Protein AF-A0A2V6UBT3-F1 (afdb_monomer_lite)

Foldseek 3Di:
DDPPDPADPDPVVCPPCVCVPDPVSVCRVCVVVVDDAQPPVHDDWPLSVVLVVVCLVVVLVCCCPPVVDDNVVSVVVSVVVSVVSVVPPDGD

Sequence (92 aa):
QSWGQMVPAFEKLRRDPYWQKNPSYKAVLEAPSHAHTPGYPGPLTPAAAEVVATNVLTDLCARVIVEGWDVERALEEADKRIRDIYATVPSR

Structure (mmCIF, N/CA/C/O backbone):
data_AF-A0A2V6UBT3-F1
#
_entry.id   AF-A0A2V6UBT3-F1
#
loop_
_atom_site.group_PDB
_atom_site.id
_atom_site.type_symbol
_atom_site.label_atom_id
_atom_site.label_alt_id
_atom_site.label_comp_id
_atom_site.label_asym_id
_atom_site.label_entity_id
_atom_site.label_seq_id
_atom_site.pdbx_PDB_ins_code
_atom_site.Cartn_x
_atom_site.Cartn_y
_atom_site.Cartn_z
_atom_site.occupancy
_atom_site.B_iso_or_equiv
_atom_site.auth_seq_id
_atom_site.auth_comp_id
_atom_site.auth_asym_id
_atom_site.auth_atom_id
_atom_site.pdbx_PDB_model_num
ATOM 1 N N . GLN A 1 1 ? 8.682 -13.725 -25.320 1.00 46.19 1 GLN A N 1
ATOM 2 C CA . GLN A 1 1 ? 8.156 -12.394 -25.695 1.00 46.19 1 GLN A CA 1
ATOM 3 C C . GLN A 1 1 ? 7.381 -11.855 -24.495 1.00 46.19 1 GLN A C 1
ATOM 5 O O . GLN A 1 1 ? 6.740 -12.658 -23.834 1.00 46.19 1 GLN A O 1
ATOM 10 N N . SER A 1 2 ? 7.478 -10.565 -24.166 1.00 50.25 2 SER A N 1
ATOM 11 C CA . SER A 1 2 ? 6.823 -9.938 -22.999 1.00 50.25 2 SER A CA 1
ATOM 12 C C . SER A 1 2 ? 5.836 -8.853 -23.445 1.00 50.25 2 SER A C 1
ATOM 14 O O . SER A 1 2 ? 6.005 -7.673 -23.138 1.00 50.25 2 SER A O 1
ATOM 16 N N . TRP A 1 3 ? 4.841 -9.235 -24.241 1.00 47.00 3 TRP A N 1
ATOM 17 C CA . TRP A 1 3 ? 3.785 -8.311 -24.649 1.00 47.00 3 TRP A CA 1
ATOM 18 C C . TRP A 1 3 ? 2.932 -7.913 -23.433 1.00 47.00 3 TRP A C 1
ATOM 20 O O . TRP A 1 3 ? 2.546 -8.773 -22.646 1.00 47.00 3 TRP A O 1
ATOM 30 N N . GLY A 1 4 ? 2.677 -6.612 -23.263 1.00 61.69 4 GLY A N 1
ATOM 31 C CA . GLY A 1 4 ? 1.796 -6.075 -22.214 1.00 61.69 4 GLY A CA 1
ATOM 32 C C . GLY A 1 4 ? 2.413 -5.899 -20.821 1.00 61.69 4 GLY A C 1
ATOM 33 O O . GLY A 1 4 ? 1.701 -5.535 -19.891 1.00 61.69 4 GLY A O 1
ATOM 34 N N . GLN A 1 5 ? 3.716 -6.135 -20.644 1.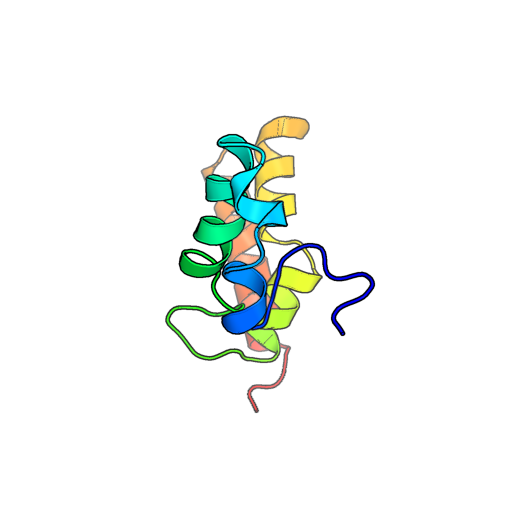00 65.69 5 GLN A N 1
ATOM 35 C CA . GLN A 1 5 ? 4.393 -5.858 -19.372 1.00 65.69 5 GLN A CA 1
ATOM 36 C C . GLN A 1 5 ? 4.764 -4.370 -19.278 1.00 65.69 5 GLN A C 1
ATOM 38 O O . GLN A 1 5 ? 5.415 -3.843 -20.178 1.00 65.69 5 GLN A O 1
ATOM 43 N N . MET A 1 6 ? 4.386 -3.708 -18.178 1.00 68.25 6 MET A N 1
ATOM 44 C CA . MET A 1 6 ? 4.747 -2.304 -17.917 1.00 68.25 6 MET A CA 1
ATOM 45 C C . MET A 1 6 ? 6.266 -2.126 -17.737 1.00 68.25 6 MET A C 1
ATOM 47 O O . MET A 1 6 ? 6.821 -1.097 -18.113 1.00 68.25 6 MET A O 1
ATOM 51 N N . VAL A 1 7 ? 6.943 -3.154 -17.210 1.00 77.06 7 VAL A N 1
ATOM 52 C CA . VAL A 1 7 ? 8.395 -3.205 -16.997 1.00 77.06 7 VAL A CA 1
ATOM 53 C C . VAL A 1 7 ? 8.962 -4.576 -17.387 1.00 77.06 7 VAL A C 1
ATOM 55 O O . VAL A 1 7 ? 8.269 -5.588 -17.265 1.00 77.06 7 VAL A O 1
ATOM 58 N N . PRO A 1 8 ? 10.217 -4.662 -17.860 1.00 81.81 8 PRO A N 1
ATOM 59 C CA . PRO A 1 8 ? 10.817 -5.922 -18.281 1.00 81.81 8 PRO A CA 1
ATOM 60 C C . PRO A 1 8 ? 11.141 -6.789 -17.055 1.00 81.81 8 PRO A C 1
ATOM 62 O O . PRO A 1 8 ? 12.155 -6.603 -16.377 1.00 81.81 8 PRO A O 1
ATOM 65 N N . ALA A 1 9 ? 10.276 -7.769 -16.784 1.00 76.56 9 ALA A N 1
ATOM 66 C CA . ALA A 1 9 ? 10.433 -8.695 -15.661 1.00 76.56 9 ALA A CA 1
ATOM 67 C C . ALA A 1 9 ? 11.684 -9.585 -15.787 1.00 76.56 9 ALA A C 1
ATOM 69 O O . ALA A 1 9 ? 12.305 -9.940 -14.788 1.00 76.56 9 ALA A O 1
ATOM 70 N N . PHE A 1 10 ? 12.081 -9.925 -17.017 1.00 82.38 10 PHE A N 1
ATOM 71 C CA . PHE A 1 10 ? 13.245 -10.769 -17.276 1.00 82.38 10 PHE A CA 1
ATOM 72 C C . PHE A 1 10 ? 14.501 -9.936 -17.524 1.00 82.38 10 PHE A C 1
ATOM 74 O O . PHE A 1 10 ? 14.507 -9.038 -18.366 1.00 82.38 10 PHE A O 1
ATOM 81 N N . GLU A 1 11 ? 15.599 -10.318 -16.873 1.00 81.25 11 GLU A N 1
ATOM 82 C CA . GLU A 1 11 ? 16.897 -9.636 -16.948 1.00 81.25 11 GLU A CA 1
ATOM 83 C C . GLU A 1 11 ? 17.383 -9.409 -18.388 1.00 81.25 11 GLU A C 1
ATOM 85 O O . GLU A 1 11 ? 17.852 -8.329 -18.737 1.00 81.25 11 GLU A O 1
ATOM 90 N N . LYS A 1 12 ? 17.194 -10.394 -19.276 1.00 84.81 12 LYS A N 1
ATOM 91 C CA . LYS A 1 12 ? 17.573 -10.266 -20.693 1.00 84.81 12 LYS A CA 1
ATOM 92 C C . LYS A 1 12 ? 16.859 -9.104 -21.394 1.00 84.81 12 LYS A C 1
ATOM 94 O O . LYS A 1 12 ? 17.442 -8.471 -22.265 1.00 84.81 12 LYS A O 1
ATOM 99 N N . LEU A 1 13 ? 15.612 -8.827 -21.019 1.00 84.44 13 LEU A N 1
ATOM 100 C CA . LEU A 1 13 ? 14.789 -7.788 -21.637 1.00 84.44 13 LEU A CA 1
ATOM 101 C C . LEU A 1 13 ? 15.104 -6.392 -21.095 1.00 84.44 13 LEU A C 1
ATOM 103 O O . LEU A 1 13 ? 14.856 -5.410 -21.786 1.00 84.44 13 LEU A O 1
ATOM 107 N N . ARG A 1 14 ? 15.702 -6.291 -19.901 1.00 83.31 14 ARG A N 1
ATOM 108 C CA . ARG A 1 14 ? 16.221 -5.020 -19.361 1.00 83.31 14 ARG A CA 1
ATOM 109 C C . ARG A 1 14 ? 17.379 -4.465 -20.189 1.00 83.31 14 ARG A C 1
ATOM 111 O O . ARG A 1 14 ? 17.610 -3.263 -20.193 1.00 83.31 14 ARG A O 1
ATOM 118 N N . ARG A 1 15 ? 18.092 -5.338 -20.908 1.00 85.75 15 ARG A N 1
ATOM 119 C CA . ARG A 1 15 ? 19.225 -4.987 -21.781 1.00 85.75 15 ARG A CA 1
ATOM 120 C C . ARG A 1 15 ? 18.805 -4.620 -23.205 1.00 85.75 15 ARG A C 1
ATOM 122 O O . ARG A 1 15 ? 19.672 -4.368 -24.036 1.00 85.75 15 ARG A O 1
ATOM 129 N N . ASP A 1 16 ? 17.505 -4.627 -23.505 1.00 87.38 16 ASP A N 1
ATOM 130 C CA . ASP A 1 16 ? 17.018 -4.264 -24.833 1.00 87.38 16 ASP A CA 1
ATOM 131 C C . ASP A 1 16 ? 17.404 -2.807 -25.168 1.00 87.38 16 ASP A C 1
ATOM 133 O O . ASP A 1 16 ? 17.222 -1.926 -24.318 1.00 87.38 16 ASP A O 1
ATOM 137 N N . PRO A 1 17 ? 17.904 -2.520 -26.389 1.00 88.94 17 PRO A N 1
ATOM 138 C CA . PRO A 1 17 ? 18.251 -1.164 -26.812 1.00 88.94 17 PRO A CA 1
ATOM 139 C C . PRO A 1 17 ? 17.120 -0.148 -26.634 1.00 88.94 17 PRO A C 1
ATOM 141 O O . PRO A 1 17 ? 17.390 1.040 -26.478 1.00 88.94 17 PRO A O 1
ATOM 144 N N . TYR A 1 18 ? 15.859 -0.593 -26.630 1.00 86.19 18 TYR A N 1
ATOM 145 C CA . TYR A 1 18 ? 14.697 0.231 -26.315 1.00 86.19 18 TYR A CA 1
ATOM 146 C C . TYR A 1 18 ? 14.862 1.019 -25.010 1.00 86.19 18 TYR A C 1
ATOM 148 O O . TYR A 1 18 ? 14.615 2.225 -24.996 1.00 86.19 18 TYR A O 1
ATOM 156 N N . TRP A 1 19 ? 15.346 0.378 -23.942 1.00 86.44 19 TRP A N 1
ATOM 157 C CA . TRP A 1 19 ? 15.486 1.010 -22.627 1.00 86.44 19 TRP A CA 1
ATOM 158 C C . TRP A 1 19 ? 16.629 2.028 -22.554 1.00 86.44 19 TRP A C 1
ATOM 160 O O . TRP A 1 19 ? 16.678 2.817 -21.618 1.00 86.44 19 TRP A O 1
ATOM 170 N N . GLN A 1 20 ? 17.512 2.056 -23.556 1.00 84.94 20 GLN A N 1
ATOM 171 C CA . GLN A 1 20 ? 18.615 3.017 -23.658 1.00 84.94 20 GLN A CA 1
ATOM 172 C C . GLN A 1 20 ? 18.260 4.247 -24.509 1.00 84.94 20 GLN A C 1
ATOM 174 O O . GLN A 1 20 ? 19.048 5.184 -24.598 1.00 84.94 20 GLN A O 1
ATOM 179 N N . LYS A 1 21 ? 17.074 4.274 -25.139 1.00 89.12 21 LYS A N 1
ATOM 180 C CA . LYS A 1 21 ? 16.648 5.372 -26.028 1.00 89.12 21 LYS A CA 1
ATOM 181 C C . LYS A 1 21 ? 16.364 6.683 -25.295 1.00 89.12 21 LYS A C 1
ATOM 183 O O . LYS A 1 21 ? 16.385 7.736 -25.924 1.00 89.12 21 LYS A O 1
ATOM 188 N N . ASN A 1 22 ? 16.053 6.622 -24.000 1.00 87.19 22 ASN A N 1
ATOM 189 C CA . ASN A 1 22 ? 15.718 7.790 -23.195 1.00 87.19 22 ASN A CA 1
ATOM 190 C C . ASN A 1 22 ? 16.300 7.645 -21.777 1.00 87.19 22 ASN A C 1
ATOM 192 O O . ASN A 1 22 ? 15.979 6.665 -21.103 1.00 87.19 22 ASN A O 1
ATOM 196 N N . PRO A 1 23 ? 17.084 8.621 -21.280 1.00 87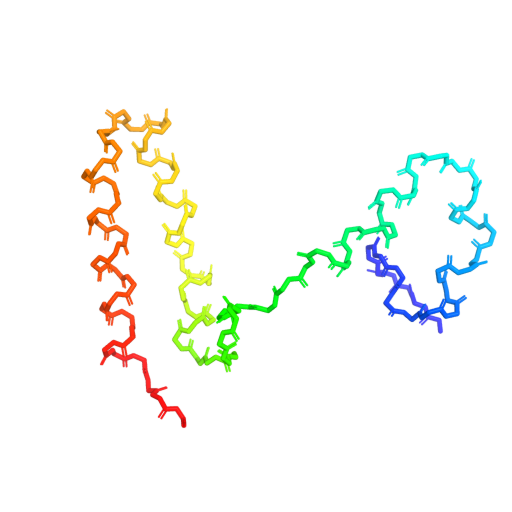.06 23 PRO A N 1
ATOM 197 C CA . PRO A 1 23 ? 17.587 8.623 -19.906 1.00 87.06 23 PRO A CA 1
ATOM 198 C C . PRO A 1 23 ? 16.504 8.427 -18.832 1.00 87.06 23 PRO A C 1
ATOM 200 O O . PRO A 1 23 ? 16.764 7.787 -17.815 1.00 87.06 23 PRO A O 1
ATOM 203 N N . SER A 1 24 ? 15.276 8.907 -19.059 1.00 86.94 24 SER A N 1
ATOM 204 C CA . SER A 1 24 ? 14.148 8.739 -18.130 1.00 86.94 24 SER A CA 1
ATOM 205 C C . SER A 1 24 ? 13.747 7.276 -17.912 1.00 86.94 24 SER A C 1
ATOM 207 O O . SER A 1 24 ? 13.160 6.948 -16.884 1.00 86.94 24 SER A O 1
ATOM 209 N N . TYR A 1 25 ? 14.083 6.372 -18.835 1.00 87.31 25 TYR A N 1
ATOM 210 C CA . TYR A 1 25 ? 13.795 4.942 -18.698 1.00 87.31 25 TYR A CA 1
ATOM 211 C C . TYR A 1 25 ? 14.662 4.247 -17.648 1.00 87.31 25 TYR A C 1
ATOM 213 O O . TYR A 1 25 ? 14.289 3.181 -17.159 1.00 87.31 25 TYR A O 1
ATOM 221 N N . LYS A 1 26 ? 15.772 4.865 -17.235 1.00 85.56 26 LYS A N 1
ATOM 222 C CA . LYS A 1 26 ? 16.621 4.342 -16.163 1.00 85.56 26 LYS A CA 1
ATOM 223 C C . LYS A 1 26 ? 15.850 4.187 -14.848 1.00 85.56 26 LYS A C 1
ATOM 225 O O . LYS A 1 26 ? 15.935 3.134 -14.227 1.00 85.56 26 LYS A O 1
ATOM 230 N N . ALA A 1 27 ? 15.012 5.165 -14.497 1.00 85.75 27 ALA A N 1
ATOM 231 C CA . ALA A 1 27 ? 14.181 5.105 -13.292 1.00 85.75 27 ALA A CA 1
ATOM 232 C C . ALA A 1 27 ? 13.206 3.912 -13.313 1.00 85.75 27 ALA A C 1
ATOM 234 O O . ALA A 1 27 ? 12.974 3.267 -12.294 1.00 85.75 27 ALA A O 1
ATOM 235 N N . VAL A 1 28 ? 12.678 3.570 -14.492 1.00 85.62 28 VAL A N 1
ATOM 236 C CA . VAL A 1 28 ? 11.779 2.421 -14.681 1.00 85.62 28 VAL A CA 1
ATOM 237 C C . VAL A 1 28 ? 12.513 1.093 -14.460 1.00 85.62 28 VAL A C 1
ATOM 239 O O . VAL A 1 28 ? 11.939 0.157 -13.908 1.00 85.62 28 VAL A O 1
ATOM 242 N N . LEU A 1 29 ? 13.784 1.008 -14.864 1.00 86.69 29 LEU A N 1
ATOM 243 C CA . LEU A 1 29 ? 14.626 -0.169 -14.628 1.00 86.69 29 LEU A CA 1
ATOM 244 C C . LEU A 1 29 ? 15.093 -0.290 -13.169 1.00 86.69 29 LEU A C 1
ATOM 246 O O . LEU A 1 29 ? 15.310 -1.406 -12.700 1.00 86.69 29 LEU A O 1
ATOM 250 N N . GLU A 1 30 ? 15.242 0.830 -12.461 1.00 87.12 30 GLU A N 1
ATOM 251 C CA . GLU A 1 30 ? 15.680 0.878 -11.060 1.00 87.12 30 GLU A CA 1
ATOM 252 C C . GLU A 1 30 ? 14.541 0.601 -10.070 1.00 87.12 30 GLU A C 1
ATOM 254 O O . GLU A 1 30 ? 14.762 -0.053 -9.050 1.00 87.12 30 GLU A O 1
ATOM 259 N N . ALA A 1 31 ? 13.312 1.026 -10.380 1.00 85.44 31 ALA A N 1
ATOM 260 C CA . ALA A 1 31 ? 12.157 0.906 -9.487 1.00 85.44 31 ALA A CA 1
ATOM 261 C C . ALA A 1 31 ? 11.930 -0.508 -8.902 1.00 85.44 31 ALA A C 1
ATOM 263 O O . ALA A 1 31 ? 11.688 -0.608 -7.697 1.00 85.44 31 ALA A O 1
ATOM 264 N N . PRO A 1 32 ? 12.067 -1.616 -9.663 1.00 83.88 32 PRO A N 1
ATOM 265 C CA . PRO A 1 32 ? 11.900 -2.960 -9.113 1.00 83.88 32 PRO A CA 1
ATOM 266 C C . PRO A 1 32 ? 12.896 -3.325 -8.006 1.00 83.88 32 PRO A C 1
ATOM 268 O O . PRO A 1 32 ? 12.603 -4.218 -7.221 1.00 83.88 32 PRO A O 1
ATOM 271 N N . SER A 1 33 ? 14.058 -2.664 -7.925 1.00 84.94 33 SER A N 1
ATOM 272 C CA . SER A 1 33 ? 15.044 -2.924 -6.863 1.00 84.94 33 SER A CA 1
ATOM 273 C C . SER A 1 33 ? 14.610 -2.391 -5.492 1.00 84.94 33 SER A C 1
ATOM 275 O O . SER A 1 33 ? 15.116 -2.845 -4.470 1.00 84.94 33 SER A O 1
ATOM 277 N N . HIS A 1 34 ? 13.640 -1.474 -5.477 1.00 86.94 34 HIS A N 1
ATOM 278 C CA . HIS A 1 34 ? 13.026 -0.905 -4.277 1.00 86.94 34 HIS A CA 1
ATOM 279 C C . HIS A 1 34 ? 11.632 -1.483 -3.993 1.00 86.94 34 HIS A C 1
ATOM 281 O O . HIS A 1 34 ? 10.998 -1.124 -3.003 1.00 86.94 34 HIS A O 1
ATOM 287 N N . ALA A 1 35 ? 11.126 -2.349 -4.875 1.00 85.12 35 ALA A N 1
ATOM 288 C CA . ALA A 1 35 ? 9.821 -2.961 -4.715 1.00 85.12 35 ALA A CA 1
ATOM 289 C C . ALA A 1 35 ? 9.909 -4.148 -3.752 1.00 85.12 35 ALA A C 1
ATOM 291 O O . ALA A 1 35 ? 10.742 -5.042 -3.909 1.00 85.12 35 ALA A O 1
ATOM 292 N N . HIS A 1 36 ? 8.997 -4.184 -2.787 1.00 89.44 36 HIS A N 1
ATOM 293 C CA . HIS A 1 36 ? 8.889 -5.269 -1.824 1.00 89.44 36 HIS A CA 1
ATOM 294 C C . HIS A 1 36 ? 7.498 -5.893 -1.870 1.00 89.44 36 HIS A C 1
ATOM 296 O O . HIS A 1 36 ? 6.508 -5.239 -2.199 1.00 89.44 36 HIS A O 1
ATOM 302 N N . THR A 1 37 ? 7.424 -7.180 -1.539 1.00 88.31 37 THR A N 1
ATOM 303 C CA . THR A 1 37 ? 6.143 -7.867 -1.375 1.00 88.31 37 THR A CA 1
ATOM 304 C C . THR A 1 37 ? 5.404 -7.341 -0.142 1.00 88.31 37 THR A C 1
ATOM 306 O O . THR A 1 37 ? 6.059 -6.941 0.829 1.00 88.31 37 THR A O 1
ATOM 309 N N . PRO A 1 38 ? 4.059 -7.403 -0.124 1.00 87.56 38 PRO A N 1
ATOM 310 C CA . PRO A 1 38 ? 3.287 -7.151 1.088 1.00 87.56 38 PRO A CA 1
ATOM 311 C C . PRO A 1 38 ? 3.828 -7.983 2.260 1.00 87.56 38 PRO A C 1
ATOM 313 O O . PRO A 1 38 ? 4.003 -9.193 2.122 1.00 87.56 38 PRO A O 1
ATOM 316 N N . GLY A 1 39 ? 4.132 -7.331 3.385 1.00 87.06 39 GLY A N 1
ATOM 317 C CA . GLY A 1 39 ? 4.667 -7.975 4.592 1.00 87.06 39 GLY A CA 1
ATOM 318 C C . GLY A 1 39 ? 6.172 -7.817 4.833 1.00 87.06 39 GLY A C 1
ATOM 319 O O . GLY A 1 39 ? 6.624 -8.169 5.918 1.00 87.06 39 GLY A O 1
ATOM 320 N N . TYR A 1 40 ? 6.947 -7.256 3.893 1.00 90.50 40 TYR A N 1
ATOM 321 C CA . TYR A 1 40 ? 8.382 -6.992 4.098 1.00 90.50 40 TYR A CA 1
ATOM 322 C C . TYR A 1 40 ? 8.651 -6.147 5.367 1.00 90.50 40 TYR A C 1
ATOM 324 O O . TYR A 1 40 ? 7.918 -5.187 5.609 1.00 90.50 40 TYR A O 1
ATOM 332 N N . PRO A 1 41 ? 9.700 -6.446 6.167 1.00 91.81 41 PRO A N 1
ATOM 333 C CA . PRO A 1 41 ? 10.733 -7.472 5.957 1.00 91.81 41 PRO A CA 1
ATOM 334 C C . PRO A 1 41 ? 10.324 -8.896 6.369 1.00 91.81 41 PRO A C 1
ATOM 336 O O . PRO A 1 41 ? 11.133 -9.817 6.269 1.00 91.81 41 PRO A O 1
ATOM 339 N N . GLY A 1 42 ? 9.092 -9.086 6.837 1.00 88.81 42 GLY A N 1
ATOM 340 C CA . GLY A 1 42 ? 8.512 -10.390 7.142 1.00 88.81 42 GLY A CA 1
ATOM 341 C C . GLY A 1 42 ? 7.987 -11.142 5.907 1.00 88.81 42 GLY A C 1
ATOM 342 O O . GLY A 1 42 ? 8.155 -10.701 4.765 1.00 88.81 42 GLY A O 1
ATOM 343 N N . PRO A 1 43 ? 7.361 -12.313 6.122 1.00 89.19 43 PRO A N 1
ATOM 344 C CA . PRO A 1 43 ? 6.813 -13.126 5.044 1.00 89.19 43 PRO A CA 1
ATOM 345 C C . PRO A 1 43 ? 5.564 -12.495 4.417 1.00 89.19 43 PRO A C 1
ATOM 347 O O . PRO A 1 43 ? 4.791 -11.801 5.077 1.00 89.19 43 PRO A O 1
ATOM 350 N N . LEU A 1 44 ? 5.315 -12.833 3.150 1.00 90.94 44 LEU A N 1
ATOM 351 C CA . LEU A 1 44 ? 4.014 -12.609 2.526 1.00 90.94 44 LEU A CA 1
ATOM 352 C C . LEU A 1 44 ? 2.981 -13.545 3.167 1.00 90.94 44 LEU A C 1
ATOM 354 O O . LEU A 1 44 ? 2.998 -14.754 2.930 1.00 90.94 44 LEU A O 1
ATOM 358 N N . THR A 1 45 ? 2.074 -12.982 3.962 1.00 93.56 45 THR A N 1
ATOM 359 C CA . THR A 1 45 ? 0.951 -13.699 4.582 1.00 93.56 45 THR A CA 1
ATOM 360 C C . THR A 1 45 ? -0.383 -13.261 3.969 1.00 93.56 45 THR A C 1
ATOM 362 O O . THR A 1 45 ? -0.460 -12.172 3.392 1.00 93.56 45 THR A O 1
ATOM 365 N N . PRO A 1 46 ? -1.460 -14.062 4.105 1.00 94.69 46 PRO A N 1
ATOM 366 C CA . PRO A 1 46 ? -2.799 -13.627 3.710 1.00 94.69 46 PRO A CA 1
ATOM 367 C C . PRO A 1 46 ? -3.216 -12.313 4.386 1.00 94.69 46 PRO A C 1
ATOM 369 O O . PRO A 1 46 ? -3.734 -11.429 3.716 1.00 94.69 46 PRO A O 1
ATOM 372 N N . ALA A 1 47 ? -2.907 -12.139 5.676 1.00 95.31 47 ALA A N 1
ATOM 373 C CA . ALA A 1 47 ? -3.189 -10.901 6.403 1.00 95.31 47 ALA A CA 1
ATOM 374 C C . ALA A 1 47 ? -2.400 -9.701 5.845 1.00 95.31 47 ALA A C 1
ATOM 376 O O . ALA A 1 47 ? -2.965 -8.630 5.637 1.00 95.31 47 ALA A O 1
ATOM 377 N N . ALA A 1 48 ? -1.109 -9.876 5.536 1.00 94.38 48 ALA A N 1
ATOM 378 C CA . ALA A 1 48 ? -0.301 -8.820 4.924 1.00 94.38 48 ALA A CA 1
ATOM 379 C C . ALA A 1 48 ? -0.828 -8.416 3.537 1.00 94.38 48 ALA A C 1
ATOM 381 O O . ALA A 1 48 ? -0.830 -7.232 3.200 1.00 94.38 48 ALA A O 1
ATOM 382 N N . ALA A 1 49 ? -1.290 -9.385 2.740 1.00 94.56 49 ALA A N 1
ATOM 383 C CA . ALA A 1 49 ? -1.929 -9.115 1.456 1.00 94.56 49 ALA A CA 1
ATOM 384 C C . ALA A 1 49 ? -3.263 -8.369 1.630 1.00 94.56 49 ALA A C 1
ATOM 386 O O . ALA A 1 49 ? -3.522 -7.421 0.892 1.00 94.56 49 ALA A O 1
ATOM 387 N N . GLU A 1 50 ? -4.066 -8.744 2.627 1.00 95.62 50 GLU A N 1
ATOM 388 C CA . GLU A 1 50 ? -5.361 -8.119 2.916 1.00 95.62 50 GLU A CA 1
ATOM 389 C C . GLU A 1 50 ? -5.223 -6.642 3.316 1.00 95.62 50 GLU A C 1
ATOM 391 O O . GLU A 1 50 ? -5.984 -5.804 2.835 1.00 95.62 50 GLU A O 1
ATOM 396 N N . VAL A 1 51 ? -4.210 -6.281 4.117 1.00 96.06 51 VAL A N 1
ATOM 397 C CA . VAL A 1 51 ? -3.926 -4.872 4.470 1.00 96.06 51 VAL A CA 1
ATOM 398 C C . VAL A 1 51 ? -3.720 -4.006 3.223 1.00 96.06 51 VAL A C 1
ATOM 400 O O . VAL A 1 51 ? -4.214 -2.879 3.157 1.00 96.06 51 VAL A O 1
ATOM 403 N N . VAL A 1 52 ? -3.004 -4.530 2.222 1.00 95.06 52 VAL A N 1
ATOM 404 C CA . VAL A 1 52 ? -2.782 -3.827 0.951 1.00 95.06 52 VAL A CA 1
ATOM 405 C C . VAL A 1 52 ? -4.056 -3.821 0.106 1.00 95.06 52 VAL A C 1
ATOM 407 O O . VAL A 1 52 ? -4.420 -2.779 -0.430 1.00 95.06 52 VAL A O 1
ATOM 410 N N . ALA A 1 53 ? -4.759 -4.953 0.012 1.00 95.19 53 ALA A N 1
ATOM 411 C CA . ALA A 1 53 ? -5.962 -5.096 -0.811 1.00 95.19 53 ALA A CA 1
ATOM 412 C C . ALA A 1 53 ? -7.122 -4.199 -0.345 1.00 95.19 53 ALA A C 1
ATOM 414 O O . ALA A 1 53 ? -7.915 -3.730 -1.161 1.00 95.19 53 ALA A O 1
ATOM 415 N N . THR A 1 54 ? -7.198 -3.932 0.959 1.00 96.12 54 THR A N 1
ATOM 416 C CA . THR A 1 54 ? -8.220 -3.081 1.587 1.00 96.12 54 THR A CA 1
ATOM 417 C C . THR A 1 54 ? -7.798 -1.620 1.729 1.00 96.12 54 THR A C 1
ATOM 419 O O . THR A 1 54 ? -8.528 -0.833 2.327 1.00 96.12 54 THR A O 1
ATOM 422 N N . ASN A 1 55 ? -6.652 -1.241 1.153 1.00 97.00 55 ASN A N 1
ATOM 423 C CA . ASN A 1 55 ? -6.174 0.139 1.050 1.00 97.00 55 ASN A CA 1
ATOM 424 C C . ASN A 1 55 ? -5.999 0.874 2.393 1.00 97.00 55 ASN A C 1
ATOM 426 O O . ASN A 1 55 ? -6.045 2.100 2.417 1.00 97.00 55 ASN A O 1
ATOM 430 N N . VAL A 1 56 ? -5.740 0.170 3.505 1.00 97.50 56 VAL A N 1
ATOM 431 C CA . VAL A 1 56 ? -5.676 0.788 4.850 1.00 97.50 56 VAL A CA 1
ATOM 432 C C . VAL A 1 56 ? -4.697 1.970 4.910 1.00 97.50 56 VAL A C 1
ATOM 434 O O . VAL A 1 56 ? -5.012 3.018 5.466 1.00 97.50 56 VAL A O 1
ATOM 437 N N . LEU A 1 57 ? -3.517 1.837 4.295 1.00 95.94 57 LEU A N 1
ATOM 438 C CA . LEU A 1 57 ? -2.509 2.906 4.286 1.00 95.94 57 LEU A CA 1
ATOM 439 C C . LEU A 1 57 ? -2.873 4.066 3.346 1.00 95.94 57 LEU A C 1
ATOM 441 O O . LEU A 1 57 ? -2.515 5.211 3.608 1.00 95.94 57 LEU A O 1
ATOM 445 N N . THR A 1 58 ? -3.584 3.788 2.253 1.00 97.25 58 THR A N 1
ATOM 446 C CA . THR A 1 58 ? -4.092 4.836 1.358 1.00 97.25 58 THR A CA 1
ATOM 447 C C . THR A 1 58 ? -5.200 5.629 2.042 1.00 97.25 58 THR A C 1
ATOM 449 O O . THR A 1 58 ? -5.196 6.858 1.969 1.00 97.25 58 THR A O 1
ATOM 452 N N . ASP A 1 59 ? -6.092 4.941 2.757 1.00 98.12 59 ASP A N 1
ATOM 453 C CA . ASP A 1 59 ? -7.141 5.562 3.561 1.0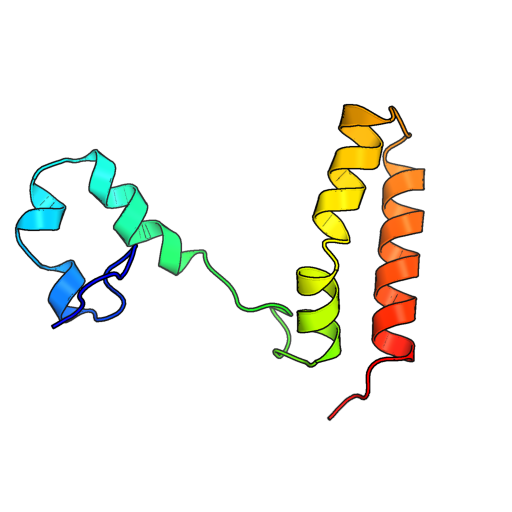0 98.12 59 ASP A CA 1
ATOM 454 C C . ASP A 1 59 ? -6.540 6.465 4.638 1.00 98.12 59 ASP A C 1
ATOM 456 O O . ASP A 1 59 ? -6.986 7.599 4.772 1.00 98.12 59 ASP A O 1
ATOM 460 N N . LEU A 1 60 ? -5.489 6.025 5.345 1.00 98.38 60 LEU A N 1
ATOM 461 C CA . LEU A 1 60 ? -4.773 6.861 6.320 1.00 98.38 60 LEU A CA 1
ATOM 462 C C . LEU A 1 60 ? -4.360 8.205 5.711 1.00 98.38 60 LEU A C 1
ATOM 464 O O . LEU A 1 60 ? -4.638 9.262 6.279 1.00 98.38 60 LEU A O 1
ATOM 468 N N . CYS A 1 61 ? -3.727 8.184 4.535 1.00 98.06 61 CYS A N 1
ATOM 469 C CA . CYS A 1 61 ? -3.321 9.411 3.852 1.00 98.06 61 CYS A CA 1
ATOM 470 C C . CYS A 1 61 ? -4.533 10.275 3.477 1.00 98.06 61 CYS A C 1
ATOM 472 O O . CYS A 1 61 ? -4.484 11.497 3.623 1.00 98.06 61 CYS A O 1
ATOM 474 N N . ALA A 1 62 ? -5.628 9.658 3.027 1.00 98.38 62 ALA A N 1
ATOM 475 C CA . ALA A 1 62 ? -6.860 10.368 2.703 1.00 98.38 62 ALA A CA 1
ATOM 476 C C . ALA A 1 62 ? -7.507 11.013 3.945 1.00 98.38 62 ALA A C 1
ATOM 478 O O . ALA A 1 62 ? -7.929 12.168 3.861 1.00 98.38 62 ALA A O 1
ATOM 479 N N . ARG A 1 63 ? -7.504 10.340 5.108 1.00 98.38 63 ARG A N 1
ATOM 480 C CA . ARG A 1 63 ? -7.985 10.903 6.386 1.00 98.38 63 ARG A CA 1
ATOM 481 C C . ARG A 1 63 ? -7.271 12.208 6.725 1.00 98.38 63 ARG A C 1
ATOM 483 O O . ARG A 1 63 ? -7.907 13.180 7.117 1.00 98.38 63 ARG A O 1
ATOM 490 N N . VAL A 1 64 ? -5.955 12.251 6.540 1.00 98.50 64 VAL A N 1
ATOM 491 C CA . VAL A 1 64 ? -5.163 13.448 6.849 1.00 98.50 64 VAL A CA 1
ATOM 492 C C . VAL A 1 64 ? -5.353 14.529 5.783 1.00 98.50 64 VAL A C 1
ATOM 494 O O . VAL A 1 64 ? -5.682 15.667 6.103 1.00 98.50 64 VAL A O 1
ATOM 497 N N . ILE A 1 65 ? -5.156 14.190 4.507 1.00 98.38 65 ILE A N 1
ATOM 498 C CA . ILE A 1 65 ? -5.064 15.180 3.421 1.00 98.38 65 ILE A CA 1
ATOM 499 C C . ILE A 1 65 ? -6.438 15.724 3.023 1.00 98.38 65 ILE A C 1
ATOM 501 O O . ILE A 1 65 ? -6.571 16.912 2.737 1.00 98.38 65 ILE A O 1
ATOM 505 N N . VAL A 1 66 ? -7.446 14.854 2.959 1.00 98.31 66 VAL A N 1
ATOM 506 C CA . VAL A 1 66 ? -8.780 15.200 2.450 1.00 98.31 66 VAL A CA 1
ATOM 507 C C . VAL A 1 66 ? -9.726 15.525 3.598 1.00 98.31 66 VAL A C 1
ATOM 509 O O . VAL A 1 66 ? -10.459 16.508 3.523 1.00 98.31 66 VAL A O 1
ATOM 512 N N . GLU A 1 67 ? -9.708 14.722 4.662 1.00 97.56 67 GLU A N 1
ATOM 513 C CA . GLU A 1 67 ? -10.644 14.882 5.783 1.00 97.56 67 GLU A CA 1
ATOM 514 C C . GLU A 1 67 ? -10.102 15.765 6.917 1.00 97.56 67 GLU A C 1
ATOM 516 O O . GLU A 1 67 ? -10.848 16.096 7.838 1.00 97.56 67 GLU A O 1
ATOM 521 N N . GLY A 1 68 ? -8.828 16.164 6.860 1.00 98.00 68 GLY A N 1
ATOM 522 C CA . GLY A 1 68 ? -8.218 17.067 7.837 1.00 98.00 68 GLY A CA 1
ATOM 523 C C . GLY A 1 68 ? -8.077 16.473 9.239 1.00 98.00 68 GLY A C 1
ATOM 524 O O . GLY A 1 68 ? -8.072 17.224 10.215 1.00 98.00 68 GLY A O 1
ATOM 525 N N . TRP A 1 69 ? -8.005 15.144 9.365 1.00 98.44 69 TRP A N 1
ATOM 526 C CA . TRP A 1 69 ? -7.724 14.505 10.651 1.00 98.44 69 TRP A CA 1
ATOM 527 C C . TRP A 1 69 ? -6.311 14.845 11.126 1.00 98.44 69 TRP A C 1
ATOM 529 O O . TRP A 1 69 ? -5.395 15.042 10.324 1.00 98.44 69 TRP A O 1
ATOM 539 N N . ASP A 1 70 ? -6.122 14.853 12.445 1.00 98.06 70 ASP A N 1
ATOM 540 C CA . ASP A 1 70 ? -4.784 14.821 13.011 1.00 98.06 70 ASP A CA 1
ATOM 541 C C . ASP A 1 70 ? -4.094 13.483 12.6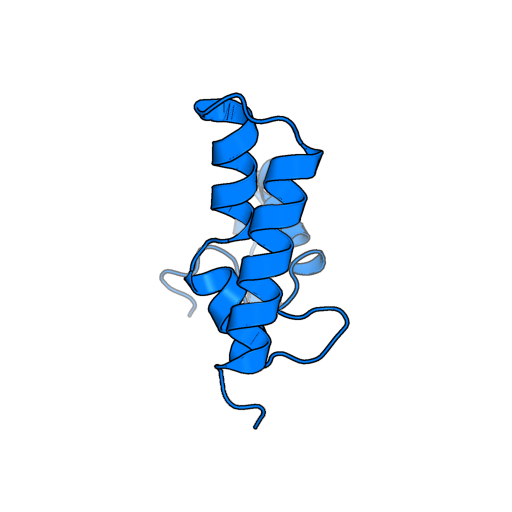86 1.00 98.06 70 ASP A C 1
ATOM 543 O O . ASP A 1 70 ? -4.734 12.438 12.525 1.00 98.06 70 ASP A O 1
ATOM 547 N N . VAL A 1 71 ? -2.768 13.534 12.544 1.00 98.12 71 VAL A N 1
ATOM 548 C CA . VAL A 1 71 ? -1.967 12.386 12.096 1.00 98.12 71 VAL A CA 1
ATOM 549 C C . VAL A 1 71 ? -2.036 11.231 13.095 1.00 98.12 71 VAL A C 1
ATOM 551 O O . VAL A 1 71 ? -2.162 10.085 12.672 1.00 98.12 71 VAL A O 1
ATOM 554 N N . GLU A 1 72 ? -2.000 11.519 14.398 1.00 98.25 72 GLU A N 1
ATOM 555 C CA . GLU A 1 72 ? -2.032 10.498 15.454 1.00 98.25 72 GLU A CA 1
ATOM 556 C C . GLU A 1 72 ? -3.341 9.708 15.423 1.00 98.25 72 GLU A C 1
ATOM 558 O O . GLU A 1 72 ? -3.329 8.483 15.356 1.00 98.25 72 GLU A O 1
ATOM 563 N N . ARG A 1 73 ? -4.483 10.389 15.337 1.00 98.25 73 ARG A N 1
ATOM 564 C CA . ARG A 1 73 ? -5.791 9.744 15.200 1.00 98.25 73 ARG A CA 1
ATOM 565 C C . ARG A 1 73 ? -5.893 8.884 13.941 1.00 98.25 73 ARG A C 1
ATOM 567 O O . ARG A 1 73 ? -6.482 7.804 13.983 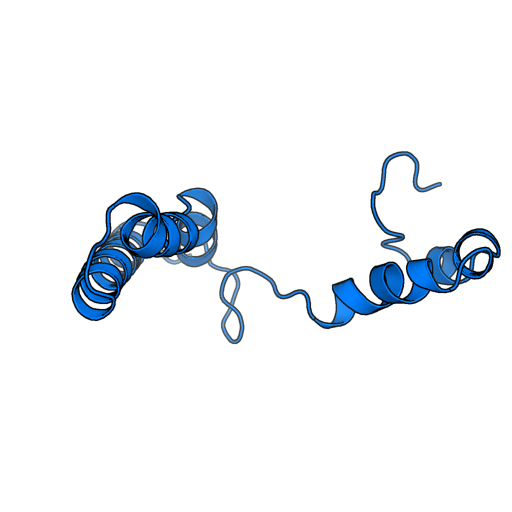1.00 98.25 73 ARG A O 1
ATOM 574 N N . ALA A 1 74 ? -5.375 9.359 12.807 1.00 98.62 74 ALA A N 1
ATOM 575 C CA . ALA A 1 74 ? -5.377 8.579 11.568 1.00 98.62 74 ALA A CA 1
ATOM 576 C C . ALA A 1 74 ? -4.484 7.329 11.685 1.00 98.62 74 ALA A C 1
ATOM 578 O O . ALA A 1 74 ? -4.850 6.263 11.190 1.00 98.62 74 ALA A O 1
ATOM 579 N N . LEU A 1 75 ? -3.347 7.440 12.381 1.00 98.50 75 LEU A N 1
ATOM 580 C CA . LEU A 1 75 ? -2.470 6.311 12.689 1.00 98.50 75 LEU A CA 1
ATOM 581 C C . LEU A 1 75 ? -3.146 5.298 13.617 1.00 98.50 75 LEU A C 1
ATOM 583 O O . LEU A 1 75 ? -3.090 4.105 13.334 1.00 98.50 75 LEU A O 1
ATOM 587 N N . GLU A 1 76 ? -3.810 5.750 14.681 1.00 98.44 76 GLU A N 1
ATOM 588 C CA . GLU A 1 76 ? -4.542 4.881 15.610 1.00 98.44 76 GLU A CA 1
ATOM 589 C C . GLU A 1 76 ? -5.648 4.086 14.900 1.00 98.44 76 GLU A C 1
ATOM 591 O O . GLU A 1 76 ? -5.827 2.891 15.149 1.00 98.44 76 GLU A O 1
ATOM 596 N N . GLU A 1 77 ? -6.380 4.724 13.982 1.00 98.38 77 GLU A N 1
ATOM 597 C CA . GLU A 1 77 ? -7.426 4.063 13.197 1.00 98.38 77 GLU A CA 1
ATOM 598 C C . GLU A 1 77 ? -6.853 3.004 12.248 1.00 98.38 77 GLU A C 1
ATOM 600 O O . GLU A 1 77 ? -7.351 1.872 12.212 1.00 98.38 77 GLU A O 1
ATOM 605 N N . ALA A 1 78 ? -5.776 3.334 11.535 1.00 98.31 78 ALA A N 1
ATOM 606 C CA . ALA A 1 78 ? -5.117 2.408 10.625 1.00 98.31 78 ALA A CA 1
ATOM 607 C C . ALA A 1 78 ? -4.464 1.231 11.366 1.00 98.31 78 ALA A C 1
ATOM 609 O O . ALA A 1 78 ? -4.630 0.084 10.949 1.00 98.31 78 ALA A O 1
ATOM 610 N N . ASP A 1 79 ? -3.761 1.484 12.477 1.00 98.19 79 ASP A N 1
ATOM 611 C CA . ASP A 1 79 ? -3.158 0.444 13.322 1.00 98.19 79 ASP A CA 1
ATOM 612 C C . ASP A 1 79 ? -4.229 -0.512 13.851 1.00 98.19 79 ASP A C 1
ATOM 614 O O . ASP A 1 79 ? -4.077 -1.731 13.738 1.00 98.19 79 ASP A O 1
ATOM 618 N N . LYS A 1 80 ? -5.361 0.020 14.327 1.00 98.31 80 LYS A N 1
ATOM 619 C CA . LYS A 1 80 ? -6.494 -0.807 14.743 1.00 98.31 80 LYS A CA 1
ATOM 620 C C . LYS A 1 80 ? -6.990 -1.698 13.602 1.00 98.31 80 LYS A C 1
ATOM 622 O O . LYS A 1 80 ? -7.106 -2.906 13.791 1.00 98.31 80 LYS A O 1
ATOM 627 N N . ARG A 1 81 ? -7.230 -1.139 12.410 1.00 98.06 81 ARG A N 1
ATOM 628 C CA . ARG A 1 81 ? -7.685 -1.914 11.239 1.00 98.06 81 ARG A CA 1
ATOM 629 C C . ARG A 1 81 ? -6.691 -2.999 10.840 1.00 98.06 81 ARG A C 1
ATOM 631 O O . ARG A 1 81 ? -7.101 -4.115 10.534 1.00 98.06 81 ARG A O 1
ATOM 638 N N . ILE A 1 82 ? -5.394 -2.698 10.870 1.00 96.88 82 ILE A N 1
ATOM 639 C CA . ILE A 1 82 ? -4.344 -3.684 10.595 1.00 96.88 82 ILE A CA 1
ATOM 640 C C . ILE A 1 82 ? -4.411 -4.817 11.622 1.00 96.88 82 ILE A C 1
ATOM 642 O O . ILE A 1 82 ? -4.435 -5.984 11.236 1.00 96.88 82 ILE A O 1
ATOM 646 N N . ARG A 1 83 ? -4.493 -4.508 12.920 1.00 96.94 83 ARG A N 1
ATOM 647 C CA . ARG A 1 83 ? -4.601 -5.531 13.974 1.00 96.94 83 ARG A CA 1
ATOM 648 C C . ARG A 1 83 ? -5.848 -6.395 13.815 1.00 96.94 83 ARG A C 1
ATOM 650 O O . ARG A 1 83 ? -5.745 -7.614 13.933 1.00 96.94 83 ARG A O 1
ATOM 657 N N . ASP A 1 84 ? -6.985 -5.788 13.492 1.00 97.56 84 ASP A N 1
ATOM 658 C CA . ASP A 1 84 ? -8.244 -6.499 13.262 1.00 97.56 84 ASP A CA 1
ATOM 659 C C . ASP A 1 84 ? -8.129 -7.467 12.068 1.00 97.56 84 ASP A C 1
ATOM 661 O O . ASP A 1 84 ? -8.562 -8.619 12.156 1.00 97.56 84 ASP A O 1
ATOM 665 N N . ILE A 1 85 ? -7.470 -7.057 10.977 1.00 96.75 85 ILE A N 1
ATOM 666 C CA . ILE A 1 85 ? -7.167 -7.939 9.837 1.00 96.75 85 ILE A CA 1
ATOM 667 C C . ILE A 1 85 ? -6.297 -9.120 10.282 1.00 96.75 85 ILE A C 1
ATOM 669 O O . ILE A 1 85 ? -6.626 -10.269 10.000 1.00 96.75 85 ILE A O 1
ATOM 673 N N . TYR A 1 86 ? -5.211 -8.869 11.015 1.00 94.75 86 TYR A N 1
ATOM 674 C CA . TYR A 1 86 ? -4.316 -9.936 11.482 1.00 94.75 86 TYR A CA 1
ATOM 675 C C . TYR A 1 86 ? -4.970 -10.884 12.496 1.00 94.75 86 TYR A C 1
ATOM 677 O O . TYR A 1 86 ? -4.563 -12.039 12.593 1.00 94.75 86 TYR A O 1
ATOM 685 N N . ALA A 1 87 ? -5.977 -10.424 13.238 1.00 95.88 87 ALA A N 1
ATOM 686 C CA . ALA A 1 87 ? -6.735 -11.257 14.166 1.00 95.88 87 ALA A CA 1
ATOM 687 C C . ALA A 1 87 ? -7.790 -12.136 13.471 1.00 95.88 87 ALA A C 1
ATOM 689 O O . ALA A 1 87 ? -8.178 -13.170 14.014 1.00 95.88 87 ALA A O 1
ATOM 690 N N . THR A 1 88 ? -8.280 -11.726 12.298 1.00 94.44 88 THR A N 1
ATOM 691 C CA . THR A 1 88 ? -9.421 -12.364 11.617 1.00 94.44 88 THR A CA 1
ATOM 692 C C . THR A 1 88 ? -9.020 -13.187 10.400 1.00 94.44 88 THR A C 1
ATOM 694 O O . THR A 1 88 ? -9.641 -14.213 10.117 1.00 94.44 88 THR A O 1
ATOM 6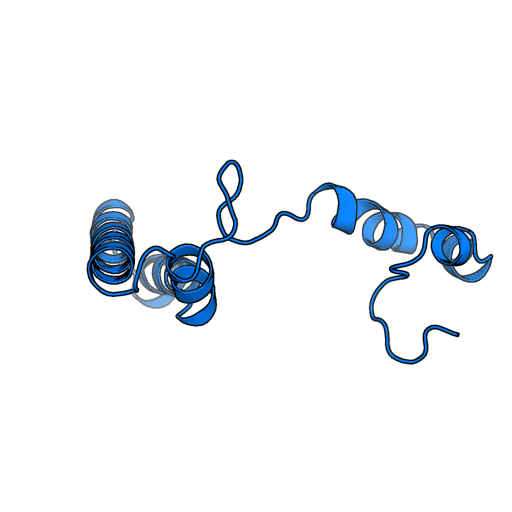97 N N . VAL A 1 89 ? -7.979 -12.769 9.681 1.00 92.38 89 VAL A N 1
ATOM 698 C CA . VAL A 1 89 ? -7.471 -13.492 8.520 1.00 92.38 89 VAL A CA 1
ATOM 699 C C . VAL A 1 89 ? -6.601 -14.660 8.997 1.00 92.38 89 VAL A C 1
ATOM 701 O O . VAL A 1 89 ? -5.635 -14.439 9.728 1.00 92.38 89 VAL A O 1
ATOM 704 N N . PRO A 1 90 ? -6.882 -15.906 8.572 1.00 81.38 90 PRO A N 1
ATOM 705 C CA . PRO A 1 90 ? -6.127 -17.068 9.023 1.00 81.38 90 PRO A CA 1
ATOM 706 C C . PRO A 1 90 ? -4.624 -16.956 8.739 1.00 81.38 90 PRO A C 1
ATOM 708 O O . PRO A 1 90 ? -4.204 -16.724 7.599 1.00 81.38 90 PRO A O 1
ATOM 711 N N . SER A 1 91 ? -3.807 -17.205 9.764 1.00 71.50 91 SER A N 1
ATOM 712 C CA . SER A 1 91 ? -2.385 -17.503 9.601 1.00 71.50 91 SER A CA 1
ATOM 713 C C . SER A 1 91 ? -2.257 -18.907 9.009 1.00 71.50 91 SER A C 1
ATOM 715 O O . SER A 1 91 ? -2.631 -19.881 9.663 1.00 71.50 91 SER A O 1
ATOM 717 N N . ARG A 1 92 ? -1.799 -19.012 7.760 1.00 59.69 92 ARG A N 1
ATOM 718 C CA . ARG A 1 92 ? -1.381 -20.302 7.195 1.00 59.69 92 ARG A CA 1
ATOM 719 C C . ARG A 1 92 ? -0.137 -20.828 7.893 1.00 59.69 92 ARG A C 1
ATOM 721 O O . ARG A 1 92 ? 0.736 -19.990 8.208 1.00 59.69 92 ARG A O 1
#

pLDDT: mean 88.97, std 11.3, range [46.19, 98.62]

Secondary structure (DSSP, 8-state):
--TT-SS--SHHHHTSGGGGS-TTHHHHHHGGGG---TTTTS---HHHHHHHHTTHHHHHHHHHHTT---HHHHHHHHHHHHHHHHHHS---

Radius of gyration: 18.41 Å; chains: 1; bounding box: 30×37×42 Å